Protein AF-A0A660YZ08-F1 (afdb_monomer_lite)

pLDDT: mean 89.25, std 7.15, range [66.75, 98.06]

Sequence (78 aa):
MTFVTKSKIHGLGLFAKKAMKKGHEYHITLNRVSEVEYNKTSDKEAELFLYDEHLWDLRDTDYKYLNHSCYPNLEWYE

Foldseek 3Di:
DWDWDQDPVDGIAIGDPDDDDQPDDDDDDWDWDDPVNVVVADPVQPLWDDDPNTITDCNPHPCSRHDDDPDDPDDDDD

Secondary structure (DSSP, 8-state):
-EEEEE-SSSSEEEEESS---TT-------EEPPHHHHTTS-TTT--EEEETTEEEE-TTSGGGGPPP-SS-S-----

Radius of gyration: 13.7 Å; chains: 1; bounding box: 31×26×34 Å

Structure (mmCIF, N/CA/C/O backbone):
data_AF-A0A660YZ08-F1
#
_entry.id   AF-A0A660YZ08-F1
#
loop_
_atom_site.group_PDB
_atom_site.id
_atom_site.type_symbol
_atom_site.label_atom_id
_atom_site.label_alt_id
_atom_site.label_comp_id
_atom_site.label_asym_id
_atom_site.label_entity_id
_atom_site.label_seq_id
_atom_site.pdbx_PDB_ins_code
_atom_site.Cartn_x
_atom_site.Cartn_y
_atom_site.Cartn_z
_atom_site.occupancy
_atom_site.B_iso_or_equiv
_atom_site.auth_seq_id
_atom_site.auth_comp_id
_atom_site.auth_asym_id
_atom_site.auth_atom_id
_atom_site.pdbx_PDB_model_num
ATOM 1 N N . MET A 1 1 ? -12.852 -6.949 2.314 1.00 70.25 1 MET A N 1
ATOM 2 C CA . MET A 1 1 ? -13.363 -5.956 1.343 1.00 70.25 1 MET A CA 1
ATOM 3 C C . MET A 1 1 ? -12.954 -4.567 1.794 1.00 70.25 1 MET A C 1
ATOM 5 O O . MET A 1 1 ? -13.312 -4.156 2.896 1.00 70.25 1 MET A O 1
ATOM 9 N N . THR A 1 2 ? -12.214 -3.880 0.936 1.00 89.62 2 THR A N 1
ATOM 10 C CA . THR A 1 2 ? -11.683 -2.525 1.112 1.00 89.62 2 THR A CA 1
ATOM 11 C C . THR A 1 2 ? -12.391 -1.547 0.169 1.00 89.62 2 THR A C 1
ATOM 13 O O . THR A 1 2 ? -13.193 -1.963 -0.671 1.00 89.62 2 THR A O 1
ATOM 16 N N . PHE A 1 3 ? -12.178 -0.247 0.347 1.00 95.06 3 PHE A N 1
ATOM 17 C CA . PHE A 1 3 ? -12.634 0.791 -0.577 1.00 95.06 3 PHE A CA 1
ATOM 18 C C . PHE A 1 3 ? -11.650 1.961 -0.603 1.00 95.06 3 PHE A C 1
ATOM 20 O O . PHE A 1 3 ? -10.948 2.197 0.381 1.00 95.06 3 PHE A O 1
ATOM 27 N N . VAL A 1 4 ? -11.626 2.698 -1.713 1.00 97.00 4 VAL A N 1
ATOM 28 C CA . VAL A 1 4 ? -10.743 3.853 -1.913 1.00 97.00 4 VAL A CA 1
ATOM 29 C C . VAL A 1 4 ? -11.544 5.146 -1.780 1.00 97.00 4 VAL A C 1
ATOM 31 O O . VAL A 1 4 ? -12.625 5.278 -2.352 1.00 97.00 4 VAL A O 1
ATOM 34 N N . THR A 1 5 ? -11.035 6.106 -1.010 1.00 97.50 5 THR A N 1
ATOM 35 C CA . THR A 1 5 ? -11.610 7.459 -0.910 1.00 97.50 5 THR A CA 1
ATOM 36 C C . THR A 1 5 ? -10.547 8.482 -0.504 1.00 97.50 5 THR A C 1
ATOM 38 O O . THR A 1 5 ? -9.397 8.119 -0.270 1.00 97.50 5 THR A O 1
ATOM 41 N N . LYS A 1 6 ? -10.900 9.770 -0.425 1.00 98.06 6 LYS A N 1
ATOM 42 C CA . LYS A 1 6 ? -9.978 10.849 -0.039 1.00 98.06 6 LYS A CA 1
ATOM 43 C C . LYS A 1 6 ? -9.392 10.603 1.357 1.00 98.06 6 LYS A C 1
ATOM 45 O O . LYS A 1 6 ? -10.130 10.443 2.329 1.00 98.06 6 LYS A O 1
ATOM 50 N N . SER A 1 7 ? -8.064 10.600 1.448 1.00 97.69 7 SER A N 1
ATOM 51 C CA . SER A 1 7 ? -7.321 10.408 2.694 1.00 97.69 7 SER A CA 1
ATOM 52 C C . SER A 1 7 ? -7.118 11.730 3.432 1.00 97.69 7 SER A C 1
ATOM 54 O O . SER A 1 7 ? -7.080 12.804 2.831 1.00 97.69 7 SER A O 1
ATOM 56 N N . LYS A 1 8 ? -6.953 11.646 4.756 1.00 97.00 8 LYS A N 1
ATOM 57 C CA . LYS A 1 8 ? -6.512 12.777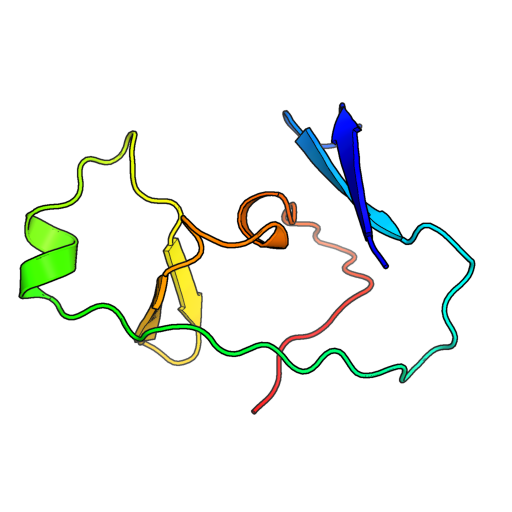 5.589 1.00 97.00 8 LYS A CA 1
ATOM 58 C C . LYS A 1 8 ? -4.989 12.950 5.602 1.00 97.00 8 LYS A C 1
ATOM 60 O O . LYS A 1 8 ? -4.525 13.963 6.107 1.00 97.00 8 LYS A O 1
ATOM 65 N N . ILE A 1 9 ? -4.240 11.967 5.096 1.00 96.75 9 ILE A N 1
ATOM 66 C CA . ILE A 1 9 ? -2.775 12.012 5.011 1.00 96.75 9 ILE A CA 1
ATOM 67 C C . ILE A 1 9 ? -2.383 12.695 3.700 1.00 96.75 9 ILE A C 1
ATOM 69 O O . ILE A 1 9 ? -1.920 13.830 3.704 1.00 96.75 9 ILE A O 1
ATOM 73 N N . HIS A 1 10 ? -2.628 12.030 2.573 1.00 94.75 10 HIS A N 1
ATOM 74 C CA . HIS A 1 10 ? -2.329 12.548 1.247 1.00 94.75 10 HIS A CA 1
ATOM 75 C C . HIS A 1 10 ? -3.224 11.869 0.203 1.00 94.75 10 HIS A C 1
ATOM 77 O O . HIS A 1 10 ? -3.510 10.681 0.324 1.00 94.75 10 HIS A O 1
ATOM 83 N N . GLY A 1 11 ? -3.682 12.618 -0.807 1.00 96.00 11 GLY A N 1
ATOM 84 C CA . GLY A 1 11 ? -4.431 12.080 -1.948 1.00 96.00 11 GLY A CA 1
ATOM 85 C C . GLY A 1 11 ? -5.592 11.145 -1.577 1.00 96.00 11 GLY A C 1
ATOM 86 O O . GLY A 1 11 ? -6.512 11.515 -0.837 1.00 96.00 11 GLY A O 1
ATOM 87 N N . LEU A 1 12 ? -5.557 9.935 -2.134 1.00 96.75 12 LEU A N 1
ATOM 88 C CA . LEU A 1 12 ? -6.496 8.851 -1.848 1.00 96.75 12 LEU A CA 1
ATOM 89 C C . LEU A 1 12 ? -5.919 7.889 -0.799 1.00 96.75 12 LEU A C 1
ATOM 91 O O . LEU A 1 12 ? -4.718 7.847 -0.550 1.00 96.75 12 LEU A O 1
ATOM 95 N N . GLY A 1 13 ? -6.796 7.133 -0.148 1.00 97.25 13 GLY A N 1
ATOM 96 C CA . GLY A 1 13 ? -6.445 6.130 0.850 1.00 97.25 13 GLY A CA 1
ATOM 97 C C . GLY A 1 13 ? -7.270 4.861 0.683 1.00 97.25 13 GLY A C 1
ATOM 98 O O . GLY A 1 13 ? -8.424 4.928 0.252 1.00 97.25 13 GLY A O 1
ATOM 99 N N . LEU A 1 14 ? -6.688 3.725 1.064 1.00 96.31 14 LEU A N 1
ATOM 100 C CA . LEU A 1 14 ? -7.375 2.440 1.166 1.00 96.31 14 LEU A CA 1
ATOM 101 C C . LEU A 1 14 ? -7.964 2.243 2.572 1.00 96.31 14 LEU A C 1
ATOM 103 O O . LEU A 1 14 ? -7.252 2.303 3.573 1.00 96.31 14 LEU A O 1
ATOM 107 N N . PHE A 1 15 ? -9.266 1.976 2.654 1.00 95.88 15 PHE A N 1
ATOM 108 C CA . PHE A 1 15 ? -10.005 1.844 3.911 1.00 95.88 15 PHE A CA 1
ATOM 109 C C . PHE A 1 15 ? -10.711 0.490 4.014 1.00 95.88 15 PHE A C 1
ATOM 111 O O . PHE A 1 15 ? -11.187 -0.070 3.025 1.00 95.88 15 PHE A O 1
ATOM 118 N N . ALA A 1 16 ? -10.836 -0.036 5.234 1.00 93.94 16 ALA A N 1
ATOM 119 C CA . ALA A 1 16 ? -11.622 -1.237 5.497 1.00 93.94 16 ALA A CA 1
ATOM 120 C C . ALA A 1 16 ? -13.127 -0.915 5.493 1.00 93.94 16 ALA A C 1
ATOM 122 O O . ALA A 1 16 ? -13.562 0.024 6.155 1.00 93.94 16 ALA A O 1
ATOM 123 N N . LYS A 1 17 ? -13.955 -1.723 4.806 1.00 92.38 17 LYS A N 1
ATOM 124 C CA . LYS A 1 17 ? -15.426 -1.537 4.806 1.00 92.38 17 LYS A CA 1
ATOM 125 C C . LYS A 1 17 ? -16.092 -1.866 6.150 1.00 92.38 17 LYS A C 1
ATOM 127 O O . LYS A 1 17 ? -17.262 -1.558 6.345 1.00 92.38 17 LYS A O 1
ATOM 132 N N . LYS A 1 18 ? -15.382 -2.549 7.049 1.00 94.00 18 LYS A N 1
ATOM 133 C CA . LYS A 1 18 ? -15.872 -2.979 8.363 1.00 94.00 18 LYS A CA 1
ATOM 134 C C . LYS A 1 18 ? -14.729 -3.002 9.372 1.00 94.00 18 LYS A C 1
ATOM 136 O O . LYS A 1 18 ? -13.565 -3.015 8.980 1.00 94.00 18 LYS A O 1
ATOM 141 N N . ALA A 1 19 ? -15.074 -3.047 10.656 1.00 93.12 19 ALA A N 1
ATOM 142 C CA . ALA A 1 19 ? -14.097 -3.247 11.718 1.00 93.12 19 ALA A CA 1
ATOM 143 C C . ALA A 1 19 ? -13.330 -4.562 11.506 1.00 93.12 19 ALA A C 1
ATOM 145 O O . ALA A 1 19 ? -13.927 -5.605 11.221 1.00 93.12 19 ALA A O 1
ATOM 146 N N . MET A 1 20 ? -12.009 -4.494 11.658 1.00 90.75 20 MET A N 1
ATOM 147 C CA . MET A 1 20 ? -11.102 -5.624 11.483 1.00 90.75 20 MET A CA 1
ATOM 148 C C . MET A 1 20 ? -10.539 -6.040 12.840 1.00 90.75 20 MET A C 1
ATOM 150 O O . MET A 1 20 ? -10.238 -5.194 13.682 1.00 90.75 20 MET A O 1
ATOM 154 N N . LYS A 1 21 ? -10.412 -7.351 13.062 1.00 93.75 21 LYS A N 1
ATOM 155 C CA . LYS A 1 21 ? -9.739 -7.878 14.254 1.00 93.75 21 LYS A CA 1
ATOM 156 C C . LYS A 1 21 ? -8.226 -7.718 14.096 1.00 93.75 21 LYS A C 1
ATOM 158 O O . LYS A 1 21 ? -7.708 -7.850 12.990 1.00 93.75 21 LYS A O 1
ATOM 163 N N . LYS A 1 22 ? -7.525 -7.482 15.208 1.00 92.88 22 LYS A N 1
ATOM 164 C CA . LYS A 1 22 ? -6.059 -7.552 15.244 1.00 92.88 22 LYS A CA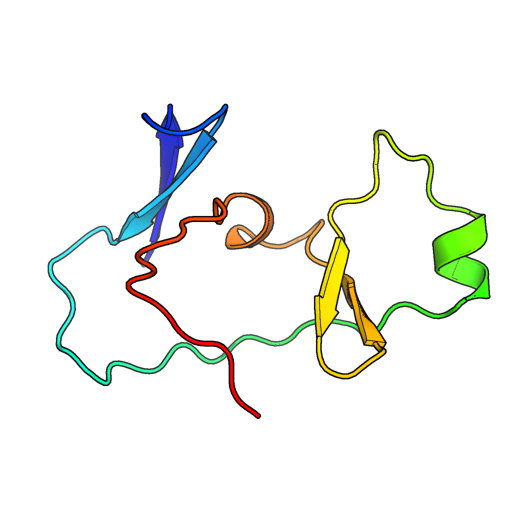 1
ATOM 165 C C . LYS A 1 22 ? -5.608 -8.959 14.829 1.00 92.88 22 LYS A C 1
ATOM 167 O O . LYS A 1 22 ? -6.223 -9.932 15.261 1.00 92.88 22 LYS A O 1
ATOM 172 N N . GLY A 1 23 ? -4.570 -9.040 13.997 1.00 91.62 23 GLY A N 1
ATOM 173 C CA . GLY A 1 23 ? -4.068 -10.302 13.441 1.00 91.62 23 GLY A CA 1
ATOM 174 C C . GLY A 1 23 ? -4.906 -10.861 12.288 1.00 91.62 23 GLY A C 1
ATOM 175 O O . GLY A 1 23 ? -4.744 -12.018 11.930 1.00 91.62 23 GLY A O 1
ATOM 176 N N . HIS A 1 24 ? -5.841 -10.085 11.728 1.00 90.75 24 HIS A N 1
ATOM 177 C CA . HIS A 1 24 ? -6.473 -10.477 10.473 1.00 90.75 24 HIS A CA 1
ATOM 178 C C . HIS A 1 24 ? -5.479 -10.336 9.321 1.00 90.75 24 HIS A C 1
ATOM 180 O O . HIS A 1 24 ? -4.989 -9.236 9.068 1.00 90.75 24 HIS A O 1
ATOM 186 N N . GLU A 1 25 ? -5.247 -11.435 8.618 1.00 90.75 25 GLU A N 1
ATOM 187 C CA . GLU A 1 25 ? -4.274 -11.516 7.534 1.00 90.75 25 GLU A CA 1
ATOM 188 C C . GLU A 1 25 ? -4.913 -11.170 6.186 1.00 90.75 25 GLU A C 1
ATOM 190 O O . GLU A 1 25 ? -6.061 -11.530 5.904 1.00 90.75 25 GLU A O 1
ATOM 195 N N . TYR A 1 26 ? -4.153 -10.477 5.340 1.00 85.44 26 TYR A N 1
ATOM 196 C CA . TYR A 1 26 ? -4.504 -10.232 3.946 1.00 85.44 26 TYR A CA 1
ATOM 197 C C . TYR A 1 26 ? -3.484 -10.941 3.069 1.00 85.44 26 TYR A C 1
ATOM 199 O O . TYR A 1 26 ? -2.311 -10.591 3.084 1.00 85.44 26 TYR A O 1
ATOM 207 N N . HIS A 1 27 ? -3.943 -11.903 2.277 1.00 87.94 27 HIS A N 1
ATOM 208 C CA . HIS A 1 27 ? -3.093 -12.566 1.298 1.00 87.94 27 HIS A CA 1
ATOM 209 C C . HIS A 1 27 ? -3.183 -11.796 -0.007 1.00 87.94 27 HIS A C 1
ATOM 211 O O . HIS A 1 27 ? -4.270 -11.648 -0.573 1.00 87.94 27 HIS A O 1
ATOM 217 N N . ILE A 1 28 ? -2.042 -11.300 -0.464 1.00 86.38 28 ILE A N 1
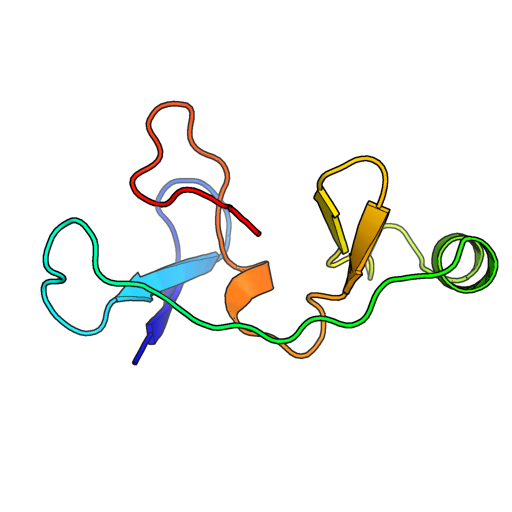ATOM 218 C CA . ILE A 1 28 ? -1.943 -10.563 -1.712 1.00 86.38 28 ILE A CA 1
ATOM 219 C C . ILE A 1 28 ? -0.899 -11.231 -2.588 1.00 86.38 28 ILE A C 1
ATOM 221 O O . ILE A 1 28 ? 0.109 -11.735 -2.103 1.00 86.38 28 ILE A O 1
ATOM 225 N N . THR A 1 29 ? -1.152 -11.247 -3.887 1.00 89.12 29 THR A N 1
ATOM 226 C CA . THR A 1 29 ? -0.192 -11.738 -4.868 1.00 89.12 29 THR A CA 1
ATOM 227 C C . THR A 1 29 ? 0.243 -10.549 -5.694 1.00 89.12 29 THR A C 1
ATOM 229 O O . THR A 1 29 ? -0.580 -9.937 -6.373 1.00 89.12 29 THR A O 1
ATOM 232 N N . LEU A 1 30 ? 1.524 -10.212 -5.594 1.00 89.38 30 LEU A N 1
ATOM 233 C CA . LEU A 1 30 ? 2.147 -9.138 -6.351 1.00 89.38 30 LEU A CA 1
ATOM 234 C C . LEU A 1 30 ? 3.184 -9.724 -7.300 1.00 89.38 30 LEU A C 1
ATOM 236 O O . LEU A 1 30 ? 3.832 -10.726 -6.991 1.00 89.38 30 LEU A O 1
ATOM 240 N N . ASN A 1 31 ? 3.360 -9.072 -8.443 1.00 90.56 31 ASN A N 1
ATOM 241 C CA . ASN A 1 31 ? 4.441 -9.406 -9.356 1.00 90.56 31 ASN A CA 1
ATOM 242 C C . ASN A 1 31 ? 5.704 -8.664 -8.925 1.00 90.56 31 ASN A C 1
ATOM 244 O O . ASN A 1 31 ? 5.675 -7.457 -8.674 1.00 90.56 31 ASN A O 1
ATOM 248 N N . ARG A 1 32 ? 6.820 -9.387 -8.859 1.00 91.06 32 ARG A N 1
ATOM 249 C CA . ARG A 1 32 ? 8.135 -8.773 -8.693 1.00 91.06 32 ARG A CA 1
ATOM 250 C C . ARG A 1 32 ? 8.503 -8.019 -9.968 1.00 91.06 32 ARG A C 1
ATOM 252 O O . ARG A 1 32 ? 8.379 -8.565 -11.061 1.00 91.06 32 ARG A O 1
ATOM 259 N N . VAL A 1 33 ? 8.998 -6.798 -9.814 1.00 90.69 33 VAL A N 1
ATOM 260 C CA . VAL A 1 33 ? 9.466 -5.953 -10.913 1.00 90.69 33 VAL A CA 1
ATOM 261 C C . VAL A 1 33 ? 10.948 -6.204 -11.156 1.00 90.69 33 VAL A C 1
ATOM 263 O O . VAL A 1 33 ? 11.766 -6.138 -10.236 1.00 90.69 33 VAL A O 1
ATOM 266 N N . SER A 1 34 ? 11.306 -6.505 -12.404 1.00 89.25 34 SER A N 1
ATOM 267 C CA . SER A 1 34 ? 12.704 -6.603 -12.825 1.00 89.25 34 SER A CA 1
ATOM 268 C C . SER A 1 34 ? 13.338 -5.221 -13.015 1.00 89.25 34 SER A C 1
ATOM 270 O O . SER A 1 34 ? 12.661 -4.236 -13.302 1.00 89.25 34 SER A O 1
ATOM 272 N N . GLU A 1 35 ? 14.667 -5.141 -12.944 1.00 84.56 35 GLU A N 1
ATOM 273 C CA . GLU A 1 35 ? 15.411 -3.899 -13.209 1.00 84.56 35 GLU A CA 1
ATOM 274 C C . GLU A 1 35 ? 15.119 -3.324 -14.609 1.00 84.56 35 GLU A C 1
ATOM 276 O O . GLU A 1 35 ? 14.998 -2.114 -14.797 1.00 84.56 35 GLU A O 1
ATOM 281 N N . VAL A 1 36 ? 14.927 -4.198 -15.603 1.00 85.00 36 VAL A N 1
ATOM 282 C CA . VAL A 1 36 ? 14.583 -3.803 -16.977 1.00 85.00 36 VAL A CA 1
ATOM 283 C C . VAL A 1 36 ? 13.199 -3.155 -17.048 1.00 85.00 36 VAL A C 1
ATOM 285 O O . VAL A 1 36 ? 13.006 -2.208 -17.810 1.00 85.00 36 VAL A O 1
ATOM 288 N N . GLU A 1 37 ? 12.228 -3.661 -16.289 1.00 83.69 37 GLU A N 1
ATOM 289 C CA . GLU A 1 37 ? 10.886 -3.075 -16.201 1.00 83.69 37 GLU A CA 1
ATOM 290 C C . GLU A 1 37 ? 10.895 -1.763 -15.417 1.00 83.69 37 GLU A C 1
ATOM 292 O O . GLU A 1 37 ? 10.253 -0.798 -15.838 1.00 83.69 37 GLU A O 1
ATOM 297 N N . TYR A 1 38 ? 11.671 -1.694 -14.333 1.00 83.69 38 TYR A N 1
ATOM 298 C CA . TYR A 1 38 ? 11.854 -0.471 -13.557 1.00 83.69 38 TYR A CA 1
ATOM 299 C C . TYR A 1 38 ? 12.405 0.666 -14.425 1.00 83.69 38 TYR A C 1
ATOM 301 O O . TYR A 1 38 ? 11.800 1.729 -14.497 1.00 83.69 38 TYR A O 1
ATOM 309 N N . ASN A 1 39 ? 13.469 0.408 -15.191 1.00 83.31 39 ASN A N 1
ATOM 310 C CA . ASN A 1 39 ? 14.096 1.403 -16.069 1.00 83.31 39 ASN A CA 1
ATOM 311 C C . ASN A 1 39 ? 13.184 1.908 -17.204 1.00 83.31 39 ASN A C 1
ATOM 313 O O . ASN A 1 39 ? 13.480 2.928 -17.826 1.00 83.31 39 ASN A O 1
ATOM 317 N N . LYS A 1 40 ? 12.091 1.196 -17.504 1.00 82.31 40 LYS A N 1
ATOM 318 C CA . LYS A 1 40 ? 11.073 1.619 -18.480 1.00 82.31 40 LYS A CA 1
ATOM 319 C C . LYS A 1 40 ? 9.918 2.388 -17.842 1.00 82.31 40 LYS A C 1
ATOM 321 O O . LYS A 1 40 ? 9.117 2.965 -18.572 1.00 82.31 40 LYS A O 1
ATOM 326 N N . THR A 1 41 ? 9.801 2.362 -16.518 1.00 77.19 41 THR A N 1
ATOM 327 C CA . THR A 1 41 ? 8.695 2.981 -15.788 1.00 77.19 41 THR A CA 1
ATOM 328 C C . THR A 1 41 ? 9.037 4.439 -15.511 1.00 77.19 41 THR A C 1
ATOM 330 O O . THR A 1 41 ? 10.093 4.741 -14.964 1.00 77.19 41 THR A O 1
ATOM 333 N N . SER A 1 42 ? 8.161 5.364 -15.903 1.00 78.56 42 SER A N 1
ATOM 334 C CA . SER A 1 42 ? 8.338 6.773 -15.549 1.00 78.56 42 SER A CA 1
ATOM 335 C C . SER A 1 42 ? 7.965 7.017 -14.082 1.00 78.56 42 SER A C 1
ATOM 337 O O . SER A 1 42 ? 7.067 6.359 -13.560 1.00 78.56 42 SER A O 1
ATOM 339 N N . ASP A 1 43 ? 8.570 8.014 -13.423 1.00 71.38 43 ASP A N 1
ATOM 340 C CA . ASP A 1 43 ? 8.240 8.377 -12.027 1.00 71.38 43 ASP A CA 1
ATOM 341 C C . ASP A 1 43 ? 6.739 8.638 -11.806 1.00 71.38 43 ASP A C 1
ATOM 343 O O . ASP A 1 43 ? 6.216 8.462 -10.710 1.00 71.38 43 ASP A O 1
ATOM 347 N N . LYS A 1 44 ? 6.028 9.065 -12.856 1.00 66.75 44 LYS A N 1
ATOM 348 C CA . LYS A 1 44 ? 4.585 9.346 -12.820 1.00 66.75 44 LYS A CA 1
ATOM 349 C C . LYS A 1 44 ? 3.714 8.088 -12.864 1.00 66.75 44 LYS A C 1
ATOM 351 O O . LYS A 1 44 ? 2.529 8.178 -12.564 1.00 66.75 44 LYS A O 1
ATOM 356 N N . GLU A 1 45 ? 4.278 6.957 -13.272 1.00 69.00 45 GLU A N 1
ATOM 357 C CA . GLU A 1 45 ? 3.596 5.664 -13.420 1.00 69.00 45 GLU A CA 1
ATOM 358 C C . GLU A 1 45 ? 4.076 4.632 -12.391 1.00 69.00 45 GLU A C 1
ATOM 360 O O . GLU A 1 45 ? 3.548 3.518 -12.335 1.00 69.00 45 GLU A O 1
ATOM 365 N N . ALA A 1 46 ? 5.083 4.987 -11.590 1.00 74.88 46 ALA A N 1
ATOM 366 C CA . ALA A 1 46 ? 5.688 4.119 -10.596 1.00 74.88 46 ALA A CA 1
ATOM 367 C C . ALA A 1 46 ? 4.776 3.961 -9.368 1.00 74.88 46 ALA A C 1
ATOM 369 O O . ALA A 1 46 ? 4.969 4.595 -8.336 1.00 74.88 46 ALA A O 1
ATOM 370 N N . GLU A 1 47 ? 3.797 3.065 -9.468 1.00 88.62 47 GLU A N 1
ATOM 371 C CA . GLU A 1 47 ? 3.065 2.527 -8.314 1.00 88.62 47 GLU A CA 1
ATOM 372 C C . GLU A 1 47 ? 3.798 1.273 -7.818 1.00 88.62 47 GLU A C 1
ATOM 374 O O . GLU A 1 47 ? 3.353 0.142 -8.023 1.00 88.62 47 GLU A O 1
ATOM 379 N N . LEU A 1 48 ? 4.990 1.481 -7.252 1.00 88.00 48 LEU A N 1
ATOM 380 C CA . LEU A 1 48 ? 5.914 0.422 -6.847 1.00 88.00 48 LEU A CA 1
ATOM 381 C C . LEU A 1 48 ? 6.100 0.394 -5.332 1.00 88.00 48 LEU A C 1
ATOM 383 O O . LEU A 1 48 ? 6.130 1.432 -4.672 1.00 88.00 48 LEU A O 1
ATOM 387 N N . PHE A 1 49 ? 6.289 -0.805 -4.790 1.00 88.69 49 PHE A N 1
ATOM 388 C CA . PHE A 1 49 ? 6.554 -1.023 -3.372 1.00 88.69 49 PHE A CA 1
ATOM 389 C C . PHE A 1 49 ? 7.903 -1.703 -3.173 1.00 88.69 49 PHE A C 1
ATOM 391 O O . PHE A 1 49 ? 8.136 -2.774 -3.723 1.00 88.69 49 PHE A O 1
ATOM 398 N N . LEU A 1 50 ? 8.791 -1.084 -2.394 1.00 87.81 50 LEU A N 1
ATOM 399 C CA . LEU A 1 50 ? 10.080 -1.666 -2.027 1.00 87.81 50 LEU A CA 1
ATOM 400 C C . LEU A 1 50 ? 9.935 -2.472 -0.734 1.00 87.81 50 LEU A C 1
ATOM 402 O O . LEU A 1 50 ? 9.620 -1.908 0.314 1.00 87.81 50 LEU A O 1
ATOM 406 N N . TYR A 1 51 ? 10.216 -3.767 -0.809 1.00 87.44 51 TYR A N 1
ATOM 407 C CA . TYR A 1 51 ? 10.252 -4.675 0.331 1.00 87.44 51 TYR A CA 1
ATOM 408 C C . TYR A 1 51 ? 11.332 -5.731 0.111 1.00 87.44 51 TYR A C 1
ATOM 410 O O . TYR A 1 51 ? 11.413 -6.288 -0.981 1.00 87.44 51 TYR A O 1
ATOM 418 N N . ASP A 1 52 ? 12.161 -5.961 1.130 1.00 87.06 52 ASP A N 1
ATOM 419 C CA . ASP A 1 52 ? 13.298 -6.894 1.102 1.00 87.06 52 ASP A CA 1
ATOM 420 C C . ASP A 1 52 ? 14.192 -6.751 -0.147 1.00 87.06 52 ASP A C 1
ATOM 422 O O . ASP A 1 52 ? 14.392 -7.676 -0.925 1.00 87.06 52 ASP A O 1
ATOM 426 N N . GLU A 1 53 ? 14.655 -5.521 -0.412 1.00 86.38 53 GLU A N 1
ATOM 427 C CA . GLU A 1 53 ? 15.487 -5.179 -1.585 1.00 86.38 53 GLU A CA 1
ATOM 428 C C . GLU A 1 53 ? 14.828 -5.467 -2.951 1.00 86.38 53 GLU A C 1
ATOM 430 O O . GLU A 1 53 ? 15.479 -5.442 -4.001 1.00 86.38 53 GLU A O 1
ATOM 435 N N . HIS A 1 54 ? 13.525 -5.745 -2.973 1.00 88.44 54 HIS A N 1
ATOM 436 C CA . HIS A 1 54 ? 12.769 -6.075 -4.174 1.00 88.44 54 HIS A 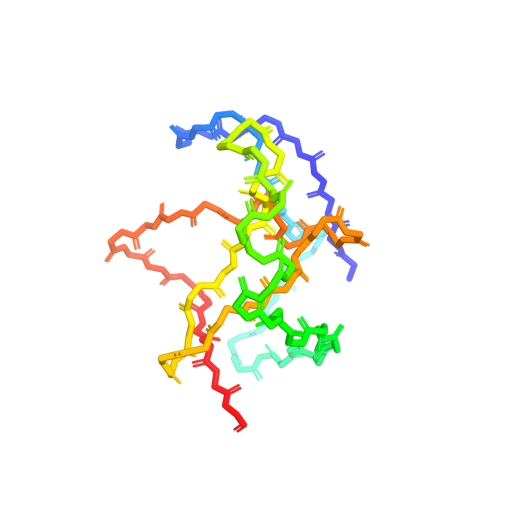CA 1
ATOM 437 C C . HIS A 1 54 ? 11.636 -5.077 -4.396 1.00 88.44 54 HIS A C 1
ATOM 439 O O . HIS A 1 54 ? 10.958 -4.643 -3.466 1.00 88.44 54 HIS A O 1
ATOM 445 N N . LEU A 1 55 ? 11.440 -4.699 -5.659 1.00 90.62 55 LEU A N 1
ATOM 446 C CA . LEU A 1 55 ? 10.316 -3.870 -6.074 1.00 90.62 55 LEU A CA 1
ATOM 447 C C . LEU A 1 55 ? 9.145 -4.760 -6.478 1.00 90.62 55 LEU A C 1
ATOM 449 O O . LEU A 1 55 ? 9.307 -5.721 -7.233 1.00 90.62 55 LEU A O 1
ATOM 453 N N . TRP A 1 56 ? 7.965 -4.399 -6.002 1.00 91.19 56 TRP A N 1
ATOM 454 C CA . TRP A 1 56 ? 6.710 -5.092 -6.243 1.00 91.19 56 TRP A CA 1
ATOM 455 C C . TRP A 1 56 ? 5.734 -4.166 -6.961 1.00 91.19 56 TRP A C 1
ATOM 457 O O . TRP A 1 56 ? 5.629 -2.984 -6.626 1.00 91.19 56 TRP A O 1
ATOM 467 N N . ASP A 1 57 ? 5.030 -4.701 -7.954 1.00 91.50 57 ASP A N 1
ATOM 468 C CA . ASP A 1 57 ? 4.087 -3.946 -8.775 1.00 91.50 57 ASP A CA 1
ATOM 469 C C . ASP A 1 57 ? 2.726 -3.812 -8.081 1.00 91.50 57 ASP A C 1
ATOM 471 O O . ASP A 1 57 ? 2.057 -4.815 -7.821 1.00 91.50 57 ASP A O 1
ATOM 475 N N . LEU A 1 58 ? 2.297 -2.575 -7.809 1.00 92.19 58 LEU A N 1
ATOM 476 C CA . LEU A 1 58 ? 0.985 -2.278 -7.236 1.00 92.19 58 LEU A CA 1
ATOM 477 C C . LEU A 1 58 ? -0.017 -1.721 -8.256 1.00 92.19 58 LEU A C 1
ATOM 479 O O . LEU A 1 58 ? -1.166 -1.487 -7.869 1.00 92.19 58 LEU A O 1
ATOM 483 N N . ARG A 1 59 ? 0.367 -1.499 -9.524 1.00 89.25 59 ARG A N 1
ATOM 484 C CA . ARG A 1 59 ? -0.429 -0.746 -10.520 1.00 89.25 59 ARG A CA 1
ATOM 485 C C . ARG A 1 59 ? -1.845 -1.288 -10.696 1.00 89.25 59 ARG A C 1
ATOM 487 O O . ARG A 1 59 ? -2.798 -0.501 -10.724 1.00 89.25 59 ARG A O 1
ATOM 494 N N . ASP A 1 60 ? -1.980 -2.610 -10.712 1.00 88.56 60 ASP A N 1
ATOM 495 C CA . ASP A 1 60 ? -3.251 -3.324 -10.890 1.00 88.56 60 ASP A CA 1
ATOM 496 C C . ASP A 1 60 ? -3.945 -3.684 -9.566 1.00 88.56 60 ASP A C 1
ATOM 498 O O . ASP A 1 60 ? -4.872 -4.493 -9.527 1.00 88.56 60 ASP A O 1
ATOM 502 N N . THR A 1 61 ? -3.513 -3.082 -8.457 1.00 90.62 61 THR A N 1
ATOM 503 C CA . THR A 1 61 ? -4.039 -3.370 -7.122 1.00 90.62 61 THR A CA 1
ATOM 504 C C . THR A 1 61 ? -4.568 -2.113 -6.443 1.00 90.62 61 THR A C 1
ATOM 506 O O . THR A 1 61 ? -4.091 -1.003 -6.674 1.00 90.62 61 THR A O 1
ATOM 509 N N . ASP A 1 62 ? -5.514 -2.285 -5.521 1.00 92.06 62 ASP A N 1
ATOM 510 C CA . ASP A 1 62 ? -5.964 -1.191 -4.653 1.00 92.06 62 ASP A CA 1
ATOM 511 C C . ASP A 1 62 ? -4.906 -0.803 -3.598 1.00 92.06 62 ASP A C 1
ATOM 513 O O . ASP A 1 62 ? -5.019 0.244 -2.956 1.00 92.06 62 ASP A O 1
ATOM 517 N N . TYR A 1 63 ? -3.867 -1.628 -3.409 1.00 92.00 63 TYR A N 1
ATOM 518 C CA . TYR A 1 63 ? -2.821 -1.413 -2.408 1.00 92.00 63 TYR A CA 1
ATOM 519 C C . TYR A 1 63 ? -1.900 -0.238 -2.743 1.00 92.00 63 TYR A C 1
ATOM 521 O O . TYR A 1 63 ? -1.292 0.308 -1.825 1.00 92.00 63 TYR A O 1
ATOM 529 N N . LYS A 1 64 ? -1.889 0.243 -3.996 1.00 92.00 64 LYS A N 1
ATOM 530 C CA . LYS A 1 64 ? -1.232 1.510 -4.376 1.00 92.00 64 LYS A CA 1
ATOM 531 C C . LYS A 1 64 ? -1.763 2.734 -3.621 1.00 92.00 64 LYS A C 1
ATOM 533 O O . LYS A 1 64 ? -1.101 3.757 -3.534 1.00 92.00 64 LYS A O 1
ATOM 538 N N . TYR A 1 65 ? -2.953 2.628 -3.021 1.00 94.56 65 TYR A N 1
ATOM 539 C CA . TYR A 1 65 ? -3.546 3.682 -2.195 1.00 94.56 65 TYR A CA 1
ATOM 540 C C . TYR A 1 65 ? -3.268 3.520 -0.690 1.00 94.56 65 TYR A C 1
ATOM 542 O O . TYR A 1 65 ? -3.868 4.225 0.129 1.00 94.56 65 TYR A O 1
ATOM 550 N N . LEU A 1 66 ? -2.402 2.590 -0.277 1.00 93.69 66 LEU A N 1
ATOM 551 C CA . LEU A 1 66 ? -1.917 2.552 1.100 1.00 93.69 66 LEU A CA 1
ATOM 552 C C . LEU A 1 66 ? -0.969 3.729 1.342 1.00 93.69 66 LEU A C 1
ATOM 554 O O . LEU A 1 66 ? 0.046 3.889 0.676 1.00 93.69 66 LEU A O 1
ATOM 558 N N . ASN A 1 67 ? -1.305 4.558 2.327 1.00 94.88 67 ASN A N 1
ATOM 559 C CA . ASN A 1 67 ? -0.465 5.682 2.718 1.00 94.88 67 ASN A CA 1
ATOM 560 C C . ASN A 1 67 ? 0.605 5.240 3.723 1.00 94.88 67 ASN A C 1
ATOM 562 O O . ASN A 1 67 ? 0.351 4.399 4.587 1.00 94.88 67 ASN A O 1
ATOM 566 N N . HIS A 1 68 ? 1.765 5.892 3.675 1.00 93.62 68 HIS A N 1
ATOM 567 C CA . HIS A 1 68 ? 2.752 5.819 4.747 1.00 93.62 68 HIS A CA 1
ATOM 568 C C . HIS A 1 68 ? 2.237 6.499 6.034 1.00 93.62 68 HIS A C 1
ATOM 570 O O . HIS A 1 68 ? 1.551 7.522 5.981 1.00 93.62 68 HIS A O 1
ATOM 576 N N . SER A 1 69 ? 2.593 5.944 7.197 1.00 95.62 69 SER A N 1
ATOM 577 C CA . SER A 1 69 ? 2.325 6.506 8.527 1.00 95.62 69 SER A CA 1
ATOM 578 C C . SER A 1 69 ? 3.420 6.073 9.501 1.00 95.62 69 SER A C 1
ATOM 580 O O . SER A 1 69 ? 3.755 4.892 9.547 1.00 95.62 69 SER A O 1
ATOM 582 N N . CYS A 1 70 ? 3.910 6.989 10.3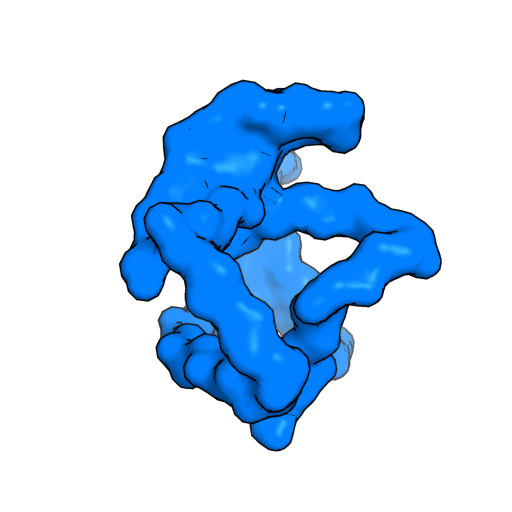44 1.00 95.12 70 CYS A N 1
ATOM 583 C CA . CYS A 1 70 ? 4.820 6.648 11.448 1.0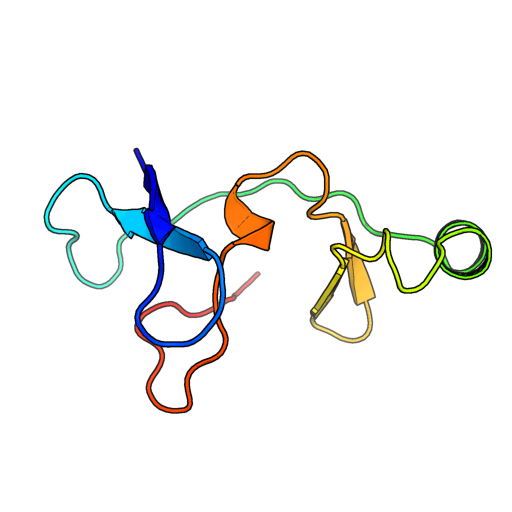0 95.12 70 CYS A CA 1
ATOM 584 C C . CYS A 1 70 ? 4.146 5.802 12.545 1.00 95.12 70 CYS A C 1
ATOM 586 O O . CYS A 1 70 ? 4.828 5.223 13.384 1.00 95.12 70 CYS A O 1
ATOM 588 N N . TYR A 1 71 ? 2.811 5.736 12.540 1.00 95.94 71 TYR A N 1
ATOM 589 C CA . TYR A 1 71 ? 2.005 4.894 13.423 1.00 95.94 71 TYR A CA 1
ATOM 590 C C . TYR A 1 71 ? 1.120 3.987 12.557 1.00 95.94 71 TYR A C 1
ATOM 592 O O . TYR A 1 71 ? -0.071 4.278 12.378 1.00 95.94 71 TYR A O 1
ATOM 600 N N . PRO A 1 72 ? 1.699 2.957 11.914 1.00 95.25 72 PRO A N 1
ATOM 601 C CA . PRO A 1 72 ? 0.956 2.076 11.028 1.00 95.25 72 PRO A CA 1
ATOM 602 C C . PRO A 1 72 ? 0.032 1.148 11.825 1.00 95.25 72 PRO A C 1
ATOM 604 O O . PRO A 1 72 ? 0.249 0.861 13.001 1.00 95.25 72 PRO A O 1
ATOM 607 N N . ASN A 1 73 ? -1.020 0.670 11.167 1.00 94.12 73 ASN A N 1
ATOM 608 C CA . ASN A 1 73 ? -1.968 -0.311 11.705 1.00 94.12 73 ASN A CA 1
ATOM 609 C C . ASN A 1 73 ? -1.988 -1.626 10.905 1.00 94.12 73 ASN A C 1
ATOM 611 O O . ASN A 1 73 ? -2.803 -2.504 11.190 1.00 94.12 73 ASN A O 1
ATOM 615 N N . LEU A 1 74 ? -1.108 -1.732 9.911 1.00 92.06 74 LEU A N 1
ATOM 616 C CA . LEU A 1 74 ? -0.837 -2.907 9.097 1.00 92.06 74 LEU A CA 1
ATOM 617 C C . LEU A 1 74 ? 0.676 -3.113 9.072 1.00 92.06 74 LEU A C 1
ATOM 619 O O . LEU A 1 74 ? 1.433 -2.141 9.104 1.00 92.06 74 LEU A O 1
ATOM 623 N N . GLU A 1 75 ? 1.089 -4.368 8.985 1.00 90.12 75 GLU A N 1
ATOM 624 C CA . GLU A 1 75 ? 2.480 -4.761 8.798 1.00 90.12 75 GLU A CA 1
ATOM 625 C C . GLU A 1 75 ? 2.586 -5.703 7.599 1.00 90.12 75 GLU A C 1
ATOM 627 O O . GLU A 1 75 ? 1.625 -6.393 7.256 1.00 90.12 75 GLU A O 1
ATOM 632 N N . TRP A 1 76 ? 3.745 -5.675 6.952 1.00 85.62 76 TRP A N 1
ATOM 633 C CA . TRP A 1 76 ? 4.073 -6.497 5.794 1.00 85.62 76 TRP A CA 1
ATOM 634 C C . TRP A 1 76 ? 5.032 -7.603 6.229 1.00 85.62 76 TRP A C 1
ATOM 636 O O . TRP A 1 76 ? 6.059 -7.311 6.846 1.00 85.62 76 TRP A O 1
ATOM 646 N N . TYR A 1 77 ? 4.693 -8.848 5.912 1.00 80.25 77 TYR A N 1
ATOM 647 C CA . TYR A 1 77 ? 5.479 -10.040 6.225 1.00 80.25 77 TYR A CA 1
ATOM 648 C C . TYR A 1 77 ? 5.343 -11.073 5.100 1.00 80.25 77 TYR A C 1
ATOM 650 O O . TYR A 1 77 ? 4.355 -11.038 4.360 1.00 80.25 77 TYR A O 1
ATOM 658 N N . GLU A 1 78 ? 6.347 -11.944 4.973 1.00 68.56 78 GLU A N 1
ATOM 659 C CA . GLU A 1 78 ? 6.353 -13.104 4.066 1.00 68.56 78 GLU A CA 1
ATOM 660 C C . GLU A 1 78 ? 5.651 -14.330 4.662 1.00 68.56 78 GLU A C 1
ATOM 662 O O . GLU A 1 78 ? 5.753 -14.540 5.896 1.00 68.56 78 GLU A O 1
#